Protein 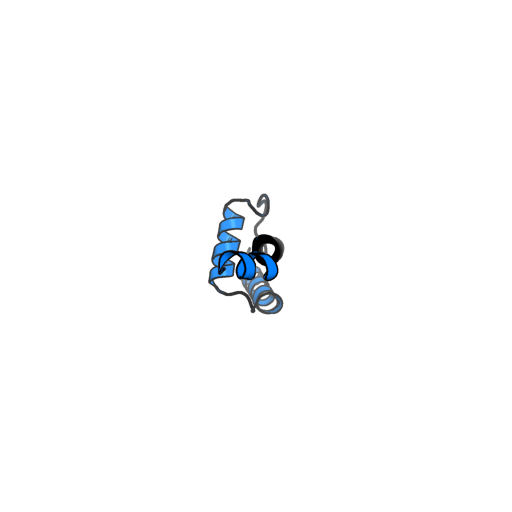AF-A0A5J4S1Z7-F1 (afdb_monomer_lite)

Organism: NCBI:txid433724

Secondary structure (DSSP, 8-state):
--HHHHHHHHHHHHHHHTTS-HHHHHHHHHHHHTTTT---S--SHHHHHHHHHHHHHHHHHHHHHHHHHHHHHHHHHHHHSPPHHHHHHTT-

pLDDT: mean 90.38, std 9.85, range [54.62, 97.88]

Foldseek 3Di:
DDPVQVVVLVVVCCVPPVVDDPVLLVVLVVCVVVQVQHDDPDDGSVSSVSSSVVSVVVVVVVVVVVVVVVVVVVVVVVVVPPDPVVVVVVVD

Radius of gyration: 23.33 Å; chains: 1; bounding box: 48×21×69 Å

Sequence (92 aa):
MDANQTADTAELIIDHYGYLKIDDFKLCFNKAKMGMYGTVYRMDGQVILSWLKQYINDRINAAEEISYNEHMTRKMDERRLPDYRELIKKRQ

InterPro domains:
  IPR046573 Protein of unknown function DUF6633 [PF20338] (5-75)

Structure (mmCIF, N/CA/C/O backbone):
data_AF-A0A5J4S1Z7-F1
#
_entry.id   AF-A0A5J4S1Z7-F1
#
loop_
_atom_site.group_PDB
_atom_site.id
_atom_site.type_symbol
_atom_site.label_atom_id
_atom_site.label_alt_id
_atom_site.label_comp_id
_atom_site.label_asym_id
_atom_site.label_entity_id
_atom_site.label_seq_id
_atom_site.pdbx_PDB_ins_code
_atom_site.Cartn_x
_atom_site.Cartn_y
_atom_site.Cartn_z
_atom_site.occupancy
_atom_site.B_iso_or_equiv
_atom_site.auth_seq_id
_atom_site.auth_comp_id
_atom_site.auth_asym_id
_atom_site.auth_atom_id
_atom_site.pdbx_PDB_model_num
ATOM 1 N N . MET A 1 1 ? -8.581 1.055 19.465 1.00 78.44 1 MET A N 1
ATOM 2 C CA . MET A 1 1 ? -9.506 0.324 18.590 1.00 78.44 1 MET A CA 1
ATOM 3 C C . MET A 1 1 ? -10.105 -0.802 19.406 1.00 78.44 1 MET A C 1
ATOM 5 O O . MET A 1 1 ? -9.336 -1.538 20.017 1.00 78.44 1 MET A O 1
ATOM 9 N N . ASP A 1 2 ? -11.428 -0.865 19.515 1.00 88.75 2 ASP A N 1
ATOM 10 C CA . ASP A 1 2 ? -12.119 -1.975 20.184 1.00 88.75 2 ASP A CA 1
ATOM 11 C C . ASP A 1 2 ? -12.445 -3.115 19.198 1.00 88.75 2 ASP A C 1
ATOM 13 O O . ASP A 1 2 ? -12.135 -3.033 18.004 1.00 88.75 2 ASP A O 1
ATOM 17 N N . ALA A 1 3 ? -13.021 -4.209 19.702 1.00 90.31 3 ALA A N 1
ATOM 18 C CA . ALA A 1 3 ? -13.313 -5.394 18.898 1.00 90.31 3 ALA A CA 1
ATOM 19 C C . ALA A 1 3 ? -14.326 -5.121 17.772 1.00 90.31 3 ALA A C 1
ATOM 21 O O . ALA A 1 3 ? -14.147 -5.644 16.674 1.00 90.31 3 ALA A O 1
ATOM 22 N N . ASN A 1 4 ? -15.328 -4.268 18.011 1.00 93.56 4 ASN A N 1
ATOM 23 C CA . ASN A 1 4 ? -16.346 -3.942 17.010 1.00 93.56 4 ASN A CA 1
ATOM 24 C C . ASN A 1 4 ? -15.726 -3.106 15.894 1.00 93.56 4 ASN A C 1
ATOM 26 O O . ASN A 1 4 ? -15.805 -3.478 14.732 1.00 93.56 4 ASN A O 1
ATOM 30 N N . GLN A 1 5 ? -14.972 -2.063 16.254 1.00 90.06 5 GLN A N 1
ATOM 31 C CA . GLN A 1 5 ? -14.251 -1.252 15.272 1.00 90.06 5 GLN A CA 1
ATOM 32 C C . GLN A 1 5 ? -13.301 -2.096 14.420 1.00 90.06 5 GLN A C 1
ATOM 34 O O . GLN A 1 5 ? -13.118 -1.825 13.232 1.00 90.06 5 GLN A O 1
ATOM 39 N N . THR A 1 6 ? -12.665 -3.099 15.034 1.00 93.50 6 THR A N 1
ATOM 40 C CA . THR A 1 6 ? -11.755 -4.021 14.341 1.00 93.50 6 THR A CA 1
ATOM 41 C C . THR A 1 6 ? -12.506 -4.872 13.326 1.00 93.50 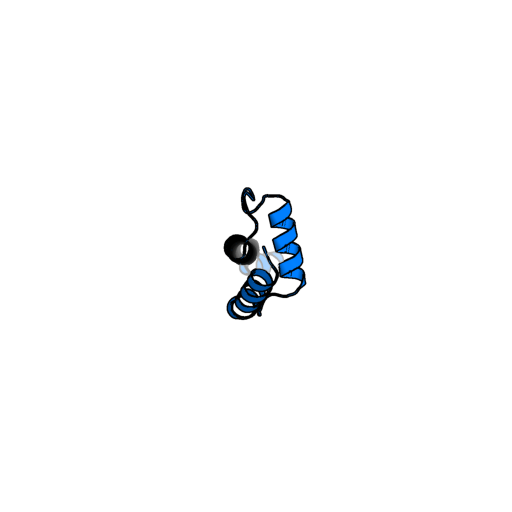6 THR A C 1
ATOM 43 O O . THR A 1 6 ? -12.045 -4.982 12.191 1.00 93.50 6 THR A O 1
ATOM 46 N N . ALA A 1 7 ? -13.656 -5.429 13.709 1.00 96.06 7 ALA A N 1
ATOM 47 C CA . ALA A 1 7 ? -14.506 -6.205 12.814 1.00 96.06 7 ALA A CA 1
ATOM 48 C C . ALA A 1 7 ? -15.026 -5.350 11.647 1.00 96.06 7 ALA A C 1
ATOM 50 O O . ALA A 1 7 ? -14.810 -5.720 10.496 1.00 96.06 7 ALA A O 1
ATOM 51 N N . ASP A 1 8 ? -15.575 -4.167 11.936 1.00 95.69 8 ASP A N 1
ATOM 52 C CA . ASP A 1 8 ? -16.090 -3.233 10.925 1.00 95.69 8 ASP A CA 1
ATOM 53 C C . ASP A 1 8 ? -14.994 -2.833 9.925 1.00 95.69 8 ASP A C 1
ATOM 55 O O . ASP A 1 8 ? -15.192 -2.786 8.712 1.00 95.69 8 ASP A O 1
ATOM 59 N N . THR A 1 9 ? -13.783 -2.575 10.426 1.00 96.50 9 THR A N 1
ATOM 60 C CA . THR A 1 9 ? -12.643 -2.235 9.565 1.00 96.50 9 THR A CA 1
ATOM 61 C C . THR A 1 9 ? -12.209 -3.425 8.715 1.00 96.50 9 THR A C 1
ATOM 63 O O . THR A 1 9 ? -11.842 -3.238 7.558 1.00 96.50 9 THR A O 1
ATOM 66 N N . ALA A 1 10 ? -12.222 -4.641 9.263 1.00 96.06 10 ALA A N 1
ATOM 67 C CA . ALA A 1 10 ? -11.882 -5.838 8.503 1.00 96.06 10 ALA A CA 1
ATOM 68 C C . ALA A 1 10 ? -12.886 -6.088 7.368 1.00 96.06 10 ALA A C 1
ATOM 70 O O . ALA A 1 10 ? -12.462 -6.410 6.260 1.00 96.06 10 ALA A O 1
ATOM 71 N N . GLU A 1 11 ? -14.179 -5.875 7.615 1.00 97.50 11 GLU A N 1
ATOM 72 C CA . GLU A 1 11 ? -15.229 -5.972 6.595 1.00 97.50 11 GLU A CA 1
ATOM 73 C C . GLU A 1 11 ? -15.001 -4.954 5.468 1.00 97.50 11 GLU A C 1
ATOM 75 O O . GLU A 1 11 ? -14.903 -5.335 4.303 1.00 97.50 11 GLU A O 1
ATOM 80 N N . LEU A 1 12 ? -14.720 -3.690 5.809 1.00 97.62 12 LEU A N 1
ATOM 81 C CA . LEU A 1 12 ? -14.353 -2.664 4.822 1.00 97.62 12 LEU A CA 1
ATOM 82 C C . LEU A 1 12 ? -13.095 -3.025 4.014 1.00 97.62 12 LEU A C 1
ATOM 84 O O . LEU A 1 12 ? -12.999 -2.711 2.826 1.00 97.62 12 LEU A O 1
ATOM 88 N N . ILE A 1 13 ? -12.103 -3.662 4.644 1.00 97.50 13 ILE A N 1
ATOM 89 C CA . ILE A 1 13 ? -10.894 -4.118 3.946 1.00 97.50 13 ILE A CA 1
ATOM 90 C C . ILE A 1 13 ? -11.232 -5.226 2.951 1.00 97.50 13 ILE A C 1
ATOM 92 O O . ILE A 1 13 ? -10.704 -5.214 1.841 1.00 97.50 13 ILE A O 1
ATOM 96 N N . ILE A 1 14 ? -12.096 -6.166 3.322 1.00 97.06 14 ILE A N 1
ATOM 97 C CA . ILE A 1 14 ? -12.530 -7.239 2.425 1.00 97.06 14 ILE A CA 1
ATOM 98 C C . ILE A 1 14 ? -13.279 -6.641 1.226 1.00 97.06 14 ILE A C 1
ATOM 100 O O . ILE A 1 14 ? -12.943 -6.969 0.087 1.00 97.06 14 ILE A O 1
ATOM 104 N N . ASP A 1 15 ? -14.194 -5.703 1.468 1.00 97.31 15 ASP A N 1
ATOM 105 C CA . ASP A 1 15 ? -15.012 -5.076 0.425 1.00 97.31 15 ASP A CA 1
ATOM 106 C C . ASP A 1 15 ? -14.186 -4.265 -0.582 1.00 97.31 15 ASP A C 1
ATOM 108 O O . ASP A 1 15 ? -14.382 -4.365 -1.795 1.00 97.31 15 ASP A O 1
ATOM 112 N N . HIS A 1 16 ? -13.239 -3.457 -0.099 1.00 96.31 16 HIS A N 1
ATOM 113 C CA . HIS A 1 16 ? -12.493 -2.525 -0.951 1.00 96.31 16 HIS A CA 1
ATOM 114 C C . HIS A 1 16 ? -11.128 -3.042 -1.408 1.00 96.31 16 HIS A C 1
ATOM 116 O O . HIS A 1 16 ? -10.594 -2.568 -2.413 1.00 96.31 16 HIS A O 1
ATOM 122 N N . TYR A 1 17 ? -10.546 -3.990 -0.676 1.00 97.25 17 TYR A N 1
ATOM 123 C CA . TYR A 1 17 ? -9.170 -4.445 -0.858 1.00 97.25 17 TYR A CA 1
ATOM 124 C C . TYR A 1 17 ? -9.031 -5.974 -0.843 1.00 97.25 17 TYR A C 1
ATOM 126 O O . TYR A 1 17 ? -7.911 -6.476 -0.775 1.00 97.25 17 TYR A O 1
ATOM 134 N N . GLY A 1 18 ? -10.125 -6.734 -0.976 1.00 96.25 18 GLY A N 1
ATOM 135 C CA . GLY A 1 18 ? -10.108 -8.205 -0.996 1.00 96.25 18 GLY A CA 1
ATOM 136 C C . GLY A 1 18 ? -9.298 -8.838 -2.138 1.00 96.25 18 GLY A C 1
ATOM 137 O O . GLY A 1 18 ? -8.992 -10.026 -2.095 1.00 96.25 18 GLY A O 1
ATOM 138 N N . TYR A 1 19 ? -8.903 -8.054 -3.146 1.00 96.62 19 TYR A N 1
ATOM 139 C CA . TYR A 1 19 ? -7.985 -8.483 -4.207 1.00 96.62 19 TYR A CA 1
ATOM 140 C C . TYR A 1 19 ? -6.504 -8.480 -3.783 1.00 96.62 19 TYR A C 1
ATOM 142 O O . TYR A 1 19 ? -5.658 -9.007 -4.511 1.00 96.62 19 TYR A O 1
ATOM 150 N N . LEU A 1 20 ? -6.165 -7.864 -2.645 1.00 97.44 20 LEU A N 1
ATOM 151 C CA . LEU A 1 20 ? -4.813 -7.878 -2.094 1.00 97.44 20 LEU A CA 1
ATOM 152 C C . LEU A 1 20 ? -4.506 -9.239 -1.463 1.00 97.44 20 LEU A C 1
ATOM 154 O O . LEU A 1 20 ? -5.341 -9.862 -0.808 1.00 97.44 20 LEU A O 1
ATOM 158 N N . LYS A 1 21 ? -3.268 -9.696 -1.634 1.00 96.56 21 LYS A N 1
ATOM 159 C CA . LYS A 1 21 ? -2.769 -10.924 -1.011 1.00 96.56 21 LYS A CA 1
ATOM 160 C C . LYS A 1 21 ? -2.333 -10.654 0.426 1.00 96.56 21 LYS A C 1
ATOM 162 O O . LYS A 1 21 ? -1.989 -9.535 0.790 1.00 96.56 21 LYS A O 1
ATOM 167 N N . ILE A 1 22 ? -2.237 -11.707 1.237 1.00 96.12 22 ILE A N 1
ATOM 168 C CA . ILE A 1 22 ? -1.757 -11.614 2.630 1.00 96.12 22 ILE A CA 1
ATOM 169 C C . ILE A 1 22 ? -0.377 -10.934 2.719 1.00 96.12 22 ILE A C 1
ATOM 171 O O . ILE A 1 22 ? -0.138 -10.118 3.612 1.00 96.12 22 ILE A O 1
ATOM 175 N N . ASP A 1 23 ? 0.514 -11.213 1.766 1.00 97.62 23 ASP A N 1
ATOM 176 C CA . ASP A 1 23 ? 1.841 -10.591 1.709 1.00 97.62 23 ASP A CA 1
ATOM 177 C C . ASP A 1 23 ? 1.786 -9.072 1.482 1.00 97.62 23 ASP A C 1
ATOM 179 O O . ASP A 1 23 ? 2.627 -8.344 2.015 1.00 97.62 23 ASP A O 1
ATOM 183 N N . ASP A 1 24 ? 0.772 -8.581 0.761 1.00 97.56 24 ASP A N 1
ATOM 184 C CA . ASP A 1 24 ? 0.562 -7.151 0.531 1.00 97.56 24 ASP A CA 1
ATOM 185 C C . ASP A 1 24 ? 0.265 -6.437 1.856 1.00 97.56 24 ASP A C 1
ATOM 187 O O . ASP A 1 24 ? 0.890 -5.425 2.178 1.00 97.56 24 ASP A O 1
ATOM 191 N N . PHE A 1 25 ? -0.623 -7.010 2.677 1.00 97.00 25 PHE A N 1
ATOM 192 C CA . PHE A 1 25 ? -0.939 -6.483 4.006 1.00 97.00 25 PHE A CA 1
ATOM 193 C C . PHE A 1 25 ? 0.289 -6.487 4.918 1.00 97.00 25 PHE A C 1
ATOM 195 O O . PHE A 1 25 ? 0.584 -5.486 5.575 1.00 97.00 25 PHE A O 1
ATOM 202 N N . LYS A 1 26 ? 1.062 -7.582 4.921 1.00 97.38 26 LYS A N 1
ATOM 203 C CA . LYS A 1 26 ? 2.307 -7.678 5.697 1.00 97.38 26 LYS A CA 1
ATOM 204 C C . LYS A 1 26 ? 3.296 -6.579 5.307 1.00 97.38 26 LYS A C 1
ATOM 206 O O . LYS A 1 26 ? 3.877 -5.938 6.186 1.00 97.38 26 LYS A O 1
ATOM 211 N N . LEU A 1 27 ? 3.487 -6.348 4.009 1.00 97.50 27 LEU A N 1
ATOM 212 C CA . LEU A 1 27 ? 4.393 -5.317 3.512 1.00 97.50 27 LEU A CA 1
ATOM 213 C C . LEU A 1 27 ? 3.881 -3.907 3.830 1.00 97.50 27 LEU A C 1
ATOM 215 O O . LEU A 1 27 ? 4.637 -3.102 4.374 1.00 97.50 27 LEU A O 1
ATOM 219 N N . CYS A 1 28 ? 2.606 -3.628 3.552 1.00 97.19 28 CYS A N 1
ATOM 220 C CA . CYS A 1 28 ? 1.959 -2.351 3.849 1.00 97.19 28 CYS A CA 1
ATOM 221 C C . CYS A 1 28 ? 2.114 -1.980 5.330 1.00 97.19 28 CYS A C 1
ATOM 223 O O . CYS A 1 28 ? 2.607 -0.900 5.656 1.00 97.19 28 CYS A O 1
ATOM 225 N N . PHE A 1 29 ? 1.782 -2.893 6.246 1.00 95.62 29 PHE A N 1
ATOM 226 C CA . PHE A 1 29 ? 1.896 -2.626 7.679 1.00 95.62 29 PHE A CA 1
ATOM 227 C C . PHE A 1 29 ? 3.345 -2.527 8.162 1.00 95.62 29 PHE A C 1
ATOM 229 O O . PHE A 1 29 ? 3.625 -1.778 9.096 1.00 95.62 29 PHE A O 1
ATOM 236 N N . ASN A 1 30 ? 4.295 -3.225 7.535 1.00 96.38 30 ASN A N 1
ATOM 237 C CA . ASN A 1 30 ? 5.715 -3.026 7.831 1.00 96.38 30 ASN A CA 1
ATOM 238 C C . ASN A 1 30 ? 6.193 -1.626 7.426 1.00 96.38 30 ASN A C 1
ATOM 240 O O . ASN A 1 30 ? 6.830 -0.961 8.240 1.00 96.38 30 ASN A O 1
ATOM 244 N N . LYS A 1 31 ? 5.824 -1.150 6.231 1.00 95.06 31 LYS A N 1
ATOM 245 C CA . LYS A 1 31 ? 6.114 0.221 5.784 1.00 95.06 31 LYS A CA 1
ATOM 246 C C . LYS A 1 31 ? 5.463 1.269 6.693 1.00 95.06 31 LYS A C 1
ATOM 248 O O . LYS A 1 31 ? 6.118 2.228 7.097 1.00 95.06 31 LYS A O 1
ATOM 253 N N . ALA A 1 32 ? 4.207 1.051 7.082 1.00 94.00 32 ALA A N 1
ATOM 254 C CA . ALA A 1 32 ? 3.494 1.926 8.008 1.00 94.00 32 ALA A CA 1
ATOM 255 C C . ALA A 1 32 ? 4.205 2.039 9.367 1.00 94.00 32 ALA A C 1
ATOM 257 O O . ALA A 1 32 ? 4.437 3.143 9.851 1.00 94.00 32 ALA A O 1
ATOM 258 N N . LYS A 1 33 ? 4.629 0.909 9.955 1.00 91.12 33 LYS A N 1
ATOM 259 C CA . LYS A 1 33 ? 5.395 0.883 11.218 1.00 91.12 33 LYS A CA 1
ATOM 260 C C . LYS A 1 33 ? 6.750 1.589 11.120 1.00 91.12 33 LYS A C 1
ATOM 262 O O . LYS A 1 33 ? 7.248 2.066 12.132 1.00 91.12 33 LYS A O 1
ATOM 267 N N . MET A 1 34 ? 7.338 1.657 9.926 1.00 93.56 34 MET A N 1
ATOM 268 C CA . MET A 1 34 ? 8.562 2.421 9.656 1.00 93.56 34 MET A CA 1
ATOM 269 C C . MET A 1 34 ? 8.299 3.924 9.448 1.00 93.56 34 MET A C 1
ATOM 271 O O . MET A 1 34 ? 9.239 4.674 9.210 1.00 93.56 34 MET A O 1
ATOM 275 N N . GLY A 1 35 ? 7.041 4.375 9.522 1.00 92.25 35 GLY A N 1
ATOM 276 C CA . GLY A 1 35 ? 6.659 5.779 9.352 1.00 92.25 35 GLY A CA 1
ATOM 277 C C . GLY A 1 35 ? 6.551 6.234 7.895 1.00 92.25 35 GLY A C 1
ATOM 278 O O . GLY A 1 35 ? 6.382 7.425 7.644 1.00 92.25 35 GLY A O 1
ATOM 279 N N . MET A 1 36 ? 6.610 5.313 6.924 1.00 93.94 36 MET A N 1
ATOM 280 C CA . MET A 1 36 ? 6.591 5.664 5.495 1.00 93.94 36 MET A CA 1
ATOM 281 C C . MET A 1 36 ? 5.270 6.293 5.037 1.00 93.94 36 MET A C 1
ATOM 283 O O . MET A 1 36 ? 5.246 6.994 4.033 1.00 93.94 36 MET A O 1
ATOM 287 N N . TYR A 1 37 ? 4.186 6.061 5.780 1.00 93.88 37 TYR A N 1
ATOM 288 C CA . TYR A 1 37 ? 2.852 6.597 5.490 1.00 93.88 37 TYR A CA 1
ATOM 289 C C . TYR A 1 37 ? 2.425 7.691 6.477 1.00 93.88 37 TYR A C 1
ATOM 291 O O . TYR A 1 37 ? 1.232 7.930 6.677 1.00 93.88 37 TYR A O 1
ATOM 299 N N . GLY A 1 38 ? 3.409 8.353 7.095 1.00 87.06 38 GLY A N 1
ATOM 300 C CA . GLY A 1 38 ? 3.220 9.443 8.045 1.00 87.06 38 GLY A CA 1
ATOM 301 C C . GLY A 1 38 ? 3.245 9.008 9.511 1.00 87.06 38 GLY A C 1
ATOM 302 O O . GLY A 1 38 ? 3.359 7.829 9.851 1.00 87.06 38 GLY A O 1
ATOM 303 N N . THR A 1 39 ? 3.157 9.998 10.397 1.00 82.38 39 THR A N 1
ATOM 304 C CA . THR A 1 39 ? 3.219 9.805 11.848 1.00 82.38 39 THR A CA 1
ATOM 305 C C . THR A 1 39 ? 1.895 9.271 12.388 1.00 82.38 39 THR A C 1
ATOM 307 O O . THR A 1 39 ? 0.828 9.830 12.129 1.00 82.38 39 THR A O 1
ATOM 310 N N . VAL A 1 40 ? 1.956 8.202 13.183 1.00 81.31 40 VAL A N 1
ATOM 311 C CA . VAL A 1 40 ? 0.766 7.565 13.759 1.00 81.31 40 VAL A CA 1
ATOM 312 C C . VAL A 1 40 ? 0.437 8.202 15.104 1.00 81.31 40 VAL A C 1
ATOM 314 O O . VAL A 1 40 ? 1.027 7.854 16.122 1.00 81.31 40 VAL A O 1
ATOM 317 N N . TYR A 1 41 ? -0.515 9.133 15.117 1.00 80.12 41 TYR A N 1
ATOM 318 C CA . TYR A 1 41 ? -1.018 9.735 16.361 1.00 80.12 41 TYR A CA 1
ATOM 319 C C . TYR A 1 41 ? -2.175 8.933 16.985 1.00 80.12 41 TYR A C 1
ATOM 321 O O . TYR A 1 41 ? -2.384 8.976 18.195 1.00 80.12 41 TYR A O 1
ATOM 329 N N . ARG A 1 42 ? -2.920 8.177 16.166 1.00 83.62 42 ARG A N 1
ATOM 330 C CA . ARG A 1 42 ? -4.008 7.270 16.565 1.00 83.62 42 ARG A CA 1
ATOM 331 C C . ARG A 1 42 ? -4.065 6.098 15.584 1.00 83.62 42 ARG A C 1
ATOM 333 O O . ARG A 1 42 ? -3.773 6.273 14.407 1.00 83.62 42 ARG A O 1
ATOM 340 N N . MET A 1 43 ? -4.444 4.917 16.072 1.00 86.56 43 MET A N 1
ATOM 341 C CA . MET A 1 43 ? -4.689 3.736 15.242 1.00 86.56 43 MET A CA 1
ATOM 342 C C . MET A 1 43 ? -6.191 3.423 15.228 1.00 86.56 43 MET A C 1
ATOM 344 O O . MET A 1 43 ? -6.746 2.969 16.233 1.00 86.56 43 MET A O 1
ATOM 348 N N . ASP A 1 44 ? -6.831 3.712 14.098 1.00 91.19 44 ASP A N 1
ATOM 349 C CA . ASP A 1 44 ? -8.232 3.415 13.792 1.00 91.19 44 ASP A CA 1
ATOM 350 C C . ASP A 1 44 ? -8.381 2.971 12.325 1.00 91.19 44 ASP A C 1
ATOM 352 O O . ASP A 1 44 ? -7.407 2.940 11.563 1.00 91.19 44 ASP A O 1
ATOM 356 N N . GLY A 1 45 ? -9.603 2.598 11.934 1.00 92.31 45 GLY A N 1
ATOM 357 C CA . GLY A 1 45 ? -9.876 2.093 10.591 1.00 92.31 45 GLY A CA 1
ATOM 358 C C . GLY A 1 45 ? -9.530 3.089 9.485 1.00 92.31 45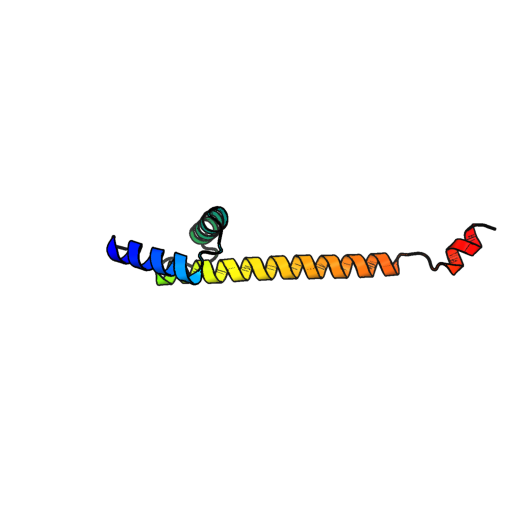 GLY A C 1
ATOM 359 O O . GLY A 1 45 ? -8.979 2.694 8.462 1.00 92.31 45 GLY A O 1
ATOM 360 N N . GLN A 1 46 ? -9.746 4.390 9.699 1.00 92.94 46 GLN A N 1
ATOM 361 C CA . GLN A 1 46 ? -9.434 5.412 8.698 1.00 92.94 46 GLN A CA 1
ATOM 362 C C . GLN A 1 46 ? -7.929 5.473 8.408 1.00 92.94 46 GLN A C 1
ATOM 364 O O . GLN A 1 46 ? -7.522 5.584 7.247 1.00 92.94 46 GLN A O 1
ATOM 369 N N . VAL A 1 47 ? -7.096 5.365 9.445 1.00 94.25 47 VAL A N 1
ATOM 370 C CA . VAL A 1 47 ? -5.635 5.330 9.296 1.00 94.25 47 VAL A CA 1
ATOM 371 C C . VAL A 1 47 ? -5.188 4.089 8.518 1.00 94.25 47 VAL A C 1
ATOM 373 O O . VAL A 1 47 ? -4.400 4.210 7.579 1.00 94.25 47 VAL A O 1
ATOM 376 N N . ILE A 1 48 ? -5.741 2.915 8.836 1.00 95.06 48 ILE A N 1
ATOM 377 C CA . ILE A 1 48 ? -5.431 1.660 8.132 1.00 95.06 48 ILE A CA 1
ATOM 378 C C . ILE A 1 48 ? -5.821 1.744 6.648 1.00 95.06 48 ILE A C 1
ATOM 380 O O . ILE A 1 48 ? -5.016 1.409 5.777 1.00 95.06 48 ILE A O 1
ATOM 384 N N . LEU A 1 49 ? -7.022 2.240 6.344 1.00 95.88 49 LEU A N 1
ATOM 385 C CA . LEU A 1 49 ? -7.503 2.393 4.967 1.00 95.88 49 LEU A CA 1
ATOM 386 C C . LEU A 1 49 ? -6.657 3.406 4.176 1.00 95.88 49 LEU A C 1
ATOM 388 O O . LEU A 1 49 ? -6.403 3.204 2.988 1.00 95.88 49 LEU A O 1
ATOM 392 N N . SER A 1 50 ? -6.172 4.468 4.828 1.00 95.50 50 SER A N 1
ATOM 393 C CA . SER A 1 50 ? -5.244 5.432 4.222 1.00 95.50 50 SER A CA 1
ATOM 394 C C . SER A 1 50 ? -3.904 4.789 3.852 1.00 95.50 50 SER A C 1
ATOM 396 O O . SER A 1 50 ? -3.389 5.029 2.758 1.00 95.50 50 SER A O 1
ATOM 398 N N . TRP A 1 51 ? -3.354 3.931 4.716 1.00 96.88 51 TRP A N 1
ATOM 399 C CA . TRP A 1 51 ? -2.122 3.196 4.415 1.00 96.88 51 TRP A CA 1
ATOM 400 C C . TRP A 1 51 ? -2.289 2.248 3.236 1.00 96.88 51 TRP A C 1
ATOM 402 O O . TRP A 1 51 ? -1.439 2.241 2.352 1.00 96.88 51 TRP A O 1
ATOM 412 N N . LEU A 1 52 ? -3.395 1.500 3.178 1.00 97.56 52 LEU A N 1
ATOM 413 C CA . LEU A 1 52 ? -3.675 0.605 2.051 1.00 97.56 52 LEU A CA 1
ATOM 414 C C . LEU A 1 52 ? -3.778 1.379 0.734 1.00 97.56 52 LEU A C 1
ATOM 416 O O . LEU A 1 52 ? -3.186 0.977 -0.267 1.00 97.56 52 LEU A O 1
ATOM 420 N N . LYS A 1 53 ? -4.446 2.537 0.749 1.00 96.94 53 LYS A N 1
ATOM 421 C CA . LYS A 1 53 ? -4.520 3.426 -0.413 1.00 96.94 53 LYS A CA 1
ATOM 422 C C . LYS A 1 53 ? -3.135 3.899 -0.869 1.00 96.94 53 LYS A C 1
ATOM 424 O O . LYS A 1 53 ? -2.837 3.844 -2.059 1.00 96.94 53 LYS A O 1
ATOM 429 N N . GLN A 1 54 ? -2.284 4.344 0.057 1.00 97.25 54 GLN A N 1
ATOM 430 C CA . GLN A 1 54 ? -0.913 4.757 -0.268 1.00 97.25 54 GLN A CA 1
ATOM 431 C C . GLN A 1 54 ? -0.079 3.587 -0.799 1.00 97.25 54 GLN A C 1
ATOM 433 O O . GLN A 1 54 ? 0.605 3.724 -1.807 1.00 97.25 54 GLN A O 1
ATOM 438 N N . TYR A 1 55 ? -0.203 2.413 -0.187 1.00 97.88 55 TYR A N 1
ATOM 439 C CA . TYR A 1 55 ? 0.471 1.200 -0.629 1.00 97.88 55 TYR A CA 1
ATOM 440 C C . TYR A 1 55 ? 0.104 0.797 -2.066 1.00 97.88 55 TYR A C 1
ATOM 442 O O . TYR A 1 55 ? 0.970 0.380 -2.836 1.00 97.88 55 TYR A O 1
ATOM 450 N N . ILE A 1 56 ? -1.162 0.944 -2.462 1.00 97.62 56 ILE A N 1
ATOM 451 C CA . ILE A 1 56 ? -1.593 0.682 -3.842 1.00 97.62 56 ILE A CA 1
ATOM 452 C C . ILE A 1 56 ? -0.989 1.694 -4.810 1.00 97.62 56 ILE A C 1
ATOM 454 O O . ILE A 1 56 ? -0.512 1.297 -5.871 1.00 97.62 56 ILE A O 1
ATOM 458 N N . ASN A 1 57 ? -0.944 2.971 -4.433 1.00 97.25 57 ASN A N 1
ATOM 459 C CA . ASN A 1 57 ? -0.282 3.986 -5.248 1.00 97.25 57 ASN A CA 1
ATOM 460 C C . ASN A 1 57 ? 1.209 3.665 -5.426 1.00 97.25 57 ASN A C 1
ATOM 462 O O . ASN A 1 57 ? 1.698 3.706 -6.551 1.00 97.25 57 ASN A O 1
ATOM 466 N N . ASP A 1 58 ? 1.913 3.254 -4.363 1.00 96.81 58 ASP A N 1
ATOM 467 C CA . ASP A 1 58 ? 3.311 2.807 -4.459 1.00 96.81 58 ASP A CA 1
ATOM 468 C C . ASP A 1 58 ? 3.467 1.662 -5.471 1.00 96.81 58 ASP A C 1
ATOM 470 O O . ASP A 1 58 ? 4.412 1.643 -6.258 1.00 96.81 58 ASP A O 1
ATOM 474 N N . ARG A 1 59 ? 2.545 0.690 -5.449 1.00 95.94 59 ARG A N 1
ATOM 475 C CA . ARG A 1 59 ? 2.566 -0.457 -6.368 1.00 95.94 59 ARG A CA 1
ATOM 476 C C . ARG A 1 59 ? 2.343 -0.048 -7.815 1.00 95.94 59 ARG A C 1
ATOM 478 O O . ARG A 1 59 ? 3.029 -0.568 -8.690 1.00 95.94 59 ARG A O 1
ATOM 485 N N . ILE A 1 60 ? 1.375 0.833 -8.057 1.00 97.06 60 ILE A N 1
ATOM 486 C CA . ILE A 1 60 ? 1.070 1.337 -9.399 1.00 97.06 60 ILE A CA 1
ATOM 487 C C . ILE A 1 60 ? 2.280 2.101 -9.930 1.00 97.06 60 ILE A C 1
ATOM 489 O O . ILE A 1 60 ? 2.767 1.772 -11.005 1.00 97.06 60 ILE A O 1
ATOM 493 N N . ASN A 1 61 ? 2.840 3.010 -9.132 1.00 97.38 61 ASN A N 1
ATOM 494 C CA . ASN A 1 61 ? 4.021 3.783 -9.507 1.00 97.38 61 ASN A CA 1
ATOM 495 C C . ASN A 1 61 ? 5.219 2.877 -9.830 1.00 97.38 61 ASN A C 1
ATOM 497 O O . ASN A 1 61 ? 5.904 3.093 -10.824 1.00 97.38 61 ASN A O 1
ATOM 501 N N . ALA A 1 62 ? 5.454 1.830 -9.031 1.00 96.25 62 ALA A N 1
ATOM 502 C CA . ALA A 1 62 ? 6.525 0.872 -9.300 1.00 96.25 62 ALA A CA 1
ATOM 503 C C . ALA A 1 62 ? 6.300 0.104 -10.614 1.00 96.25 62 ALA A C 1
ATOM 505 O O . ALA A 1 62 ? 7.239 -0.109 -11.378 1.00 96.25 62 ALA A O 1
ATOM 506 N N . ALA A 1 63 ? 5.060 -0.303 -10.901 1.00 96.50 63 ALA A N 1
ATOM 507 C CA . ALA A 1 63 ? 4.725 -0.966 -12.159 1.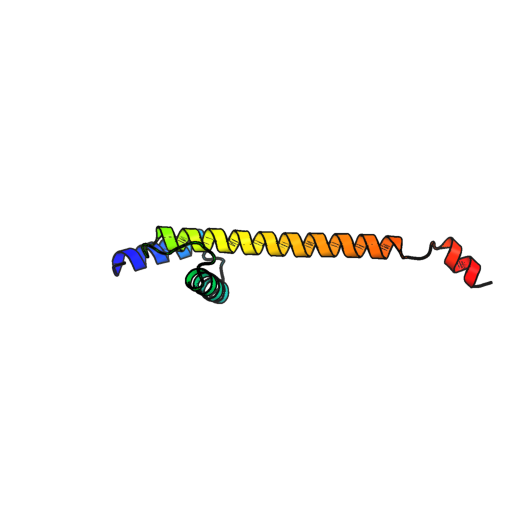00 96.50 63 ALA A CA 1
ATOM 508 C C . ALA A 1 63 ? 4.888 -0.026 -13.367 1.00 96.50 63 ALA A C 1
ATOM 510 O O . ALA A 1 63 ? 5.423 -0.438 -14.398 1.00 96.50 63 ALA A O 1
ATOM 511 N N . GLU A 1 64 ? 4.472 1.235 -13.232 1.00 97.56 64 GLU A N 1
ATOM 512 C CA . GLU A 1 64 ? 4.660 2.274 -14.247 1.00 97.56 64 GLU A CA 1
ATOM 513 C C . GLU A 1 64 ? 6.144 2.529 -14.522 1.00 97.56 64 GLU A C 1
ATOM 515 O O . GLU A 1 64 ? 6.557 2.544 -15.681 1.00 97.56 64 GLU A O 1
ATOM 520 N N . GLU A 1 65 ? 6.961 2.660 -13.475 1.00 97.75 65 GLU A N 1
ATOM 521 C CA . GLU A 1 65 ? 8.406 2.858 -13.592 1.00 97.75 65 GLU A CA 1
ATOM 522 C C . GLU A 1 65 ? 9.082 1.682 -14.309 1.00 97.75 65 GLU A C 1
ATOM 524 O O . GLU A 1 65 ? 9.875 1.894 -15.231 1.00 97.75 65 GLU A O 1
ATOM 529 N N . ILE A 1 66 ? 8.733 0.441 -13.951 1.00 97.50 66 ILE A N 1
ATOM 530 C CA . ILE A 1 66 ? 9.241 -0.762 -14.628 1.00 97.50 66 ILE A CA 1
ATOM 531 C C . ILE A 1 66 ? 8.852 -0.738 -16.108 1.00 97.50 66 ILE A C 1
ATOM 533 O O . ILE A 1 66 ? 9.719 -0.864 -16.974 1.00 97.50 66 ILE A O 1
ATOM 537 N N . SER A 1 67 ? 7.572 -0.512 -16.413 1.00 97.19 67 SER A N 1
ATOM 538 C CA . SER A 1 67 ? 7.082 -0.479 -17.794 1.00 97.19 67 SER A CA 1
ATOM 539 C C . SER A 1 67 ? 7.758 0.620 -18.618 1.00 97.19 67 SER A C 1
ATOM 541 O O . SER A 1 67 ? 8.093 0.409 -19.787 1.00 97.19 67 SER A O 1
ATOM 543 N N . TYR A 1 68 ? 7.962 1.798 -18.028 1.00 96.94 68 TYR A N 1
ATOM 544 C CA . TYR A 1 68 ? 8.639 2.914 -18.677 1.00 96.94 68 TYR A CA 1
ATOM 545 C C . TYR A 1 68 ? 10.109 2.583 -18.961 1.00 96.94 68 TYR A C 1
ATOM 547 O O . TYR A 1 68 ? 10.577 2.753 -20.091 1.00 96.94 68 TYR A O 1
ATOM 555 N N . ASN A 1 69 ? 10.823 2.050 -17.970 1.00 96.44 69 ASN A N 1
ATOM 556 C CA . ASN A 1 69 ? 12.232 1.684 -18.092 1.00 96.44 69 ASN A CA 1
ATOM 557 C C . ASN A 1 69 ? 12.453 0.559 -19.114 1.00 96.44 69 ASN A C 1
ATOM 559 O O . ASN A 1 69 ? 13.397 0.624 -19.909 1.00 96.44 69 ASN A O 1
ATOM 563 N N . GLU A 1 70 ? 11.564 -0.435 -19.164 1.00 96.19 70 GLU A N 1
ATOM 564 C CA . GLU A 1 70 ? 11.593 -1.479 -20.191 1.00 96.19 70 GLU A CA 1
ATOM 565 C C . GLU A 1 70 ? 11.402 -0.900 -21.596 1.00 96.19 70 GLU A C 1
ATOM 567 O O . GLU A 1 70 ? 12.172 -1.213 -22.507 1.00 96.19 70 GLU A O 1
ATOM 572 N N . HIS A 1 71 ? 10.412 -0.023 -21.784 1.00 94.31 71 HIS A N 1
ATOM 573 C CA . HIS A 1 71 ? 10.177 0.633 -23.070 1.00 94.31 71 HIS A CA 1
ATOM 574 C C . HIS A 1 71 ? 11.384 1.479 -23.509 1.00 94.31 71 HIS A C 1
ATOM 576 O O . HIS A 1 71 ? 11.798 1.424 -24.671 1.00 94.31 71 HIS A O 1
ATOM 582 N N . MET A 1 72 ? 11.991 2.229 -22.587 1.00 94.50 72 MET A N 1
ATOM 583 C CA . MET A 1 72 ? 13.175 3.036 -22.882 1.00 94.50 72 MET A CA 1
ATOM 584 C C . MET A 1 72 ? 14.392 2.179 -23.238 1.00 94.50 72 MET A C 1
ATOM 586 O O . MET A 1 72 ? 15.106 2.514 -24.185 1.00 94.50 72 MET A O 1
ATOM 590 N N . THR A 1 73 ? 14.591 1.059 -22.540 1.00 93.88 73 THR A N 1
ATOM 591 C CA . THR A 1 73 ? 15.646 0.081 -22.850 1.00 93.88 73 THR A CA 1
ATOM 592 C C . THR A 1 73 ? 15.469 -0.483 -24.259 1.00 93.88 73 THR A C 1
ATOM 594 O O . THR A 1 73 ? 16.394 -0.402 -25.065 1.00 93.88 73 THR A O 1
ATOM 597 N N . ARG A 1 74 ? 14.255 -0.923 -24.618 1.00 91.88 74 ARG A N 1
ATOM 598 C CA . ARG A 1 74 ? 13.951 -1.428 -25.972 1.00 91.88 74 ARG A CA 1
ATOM 599 C C . ARG A 1 74 ? 14.254 -0.389 -27.054 1.00 91.88 74 ARG A C 1
ATOM 601 O O . ARG A 1 74 ? 14.931 -0.699 -28.027 1.00 91.88 74 ARG A O 1
ATOM 608 N N . LYS A 1 75 ? 13.858 0.873 -26.847 1.00 91.38 75 LYS A N 1
ATOM 609 C CA . LYS A 1 75 ? 14.194 1.977 -27.767 1.00 91.38 75 LYS A CA 1
ATOM 610 C C . LYS A 1 75 ? 15.694 2.253 -27.879 1.00 91.38 75 LYS A C 1
ATOM 612 O O . LYS A 1 75 ? 16.162 2.758 -28.900 1.00 91.38 75 LYS A O 1
ATOM 617 N N . MET A 1 76 ? 16.466 2.045 -26.815 1.00 87.81 76 MET A N 1
ATOM 618 C CA . MET A 1 76 ? 17.925 2.172 -26.876 1.00 87.81 76 MET A CA 1
ATOM 619 C C . MET A 1 76 ? 18.547 1.033 -27.679 1.00 87.81 76 MET A C 1
ATOM 621 O O . MET A 1 76 ? 19.417 1.303 -28.505 1.00 87.81 76 MET A O 1
ATOM 625 N N . ASP A 1 77 ? 18.077 -0.195 -27.486 1.00 86.12 77 ASP A N 1
ATOM 626 C CA . ASP A 1 77 ? 18.581 -1.365 -28.205 1.00 86.12 77 ASP A CA 1
ATOM 627 C C . ASP A 1 77 ? 18.231 -1.320 -29.696 1.00 86.12 77 ASP A C 1
ATOM 629 O O . ASP A 1 77 ? 19.104 -1.551 -30.531 1.00 86.12 77 ASP A O 1
ATOM 633 N N . GLU A 1 78 ? 17.014 -0.899 -30.053 1.00 82.62 78 GLU A N 1
ATOM 634 C CA . GLU A 1 78 ? 16.619 -0.657 -31.449 1.00 82.62 78 GLU A CA 1
ATOM 635 C C . GLU A 1 78 ? 17.536 0.359 -32.144 1.00 82.62 78 GLU A C 1
ATOM 637 O O . GLU A 1 78 ? 17.929 0.158 -33.289 1.00 82.62 78 GLU A O 1
ATOM 642 N N . ARG A 1 79 ? 17.944 1.428 -31.443 1.00 76.81 79 ARG A N 1
ATOM 643 C CA . ARG A 1 79 ? 18.890 2.427 -31.978 1.00 76.81 79 ARG A CA 1
ATOM 644 C C . ARG A 1 79 ? 20.321 1.909 -32.113 1.00 76.81 79 ARG A C 1
ATOM 646 O O . ARG A 1 79 ? 21.095 2.484 -32.871 1.00 76.81 79 ARG A O 1
ATOM 653 N N . ARG A 1 80 ? 20.694 0.881 -31.348 1.00 72.06 80 ARG A N 1
ATOM 654 C CA . ARG A 1 80 ? 22.022 0.250 -31.394 1.00 72.06 80 ARG A CA 1
ATOM 655 C C . ARG A 1 80 ? 22.101 -0.876 -32.419 1.00 72.06 80 ARG A C 1
ATOM 657 O O . ARG A 1 80 ? 23.206 -1.343 -32.697 1.00 72.06 80 ARG A O 1
ATOM 664 N N . LEU A 1 81 ? 20.968 -1.323 -32.964 1.00 70.06 81 LEU A N 1
ATOM 665 C CA . LEU A 1 81 ? 20.949 -2.351 -33.991 1.00 70.06 81 LEU A CA 1
ATOM 666 C C . LEU A 1 81 ? 21.642 -1.802 -35.249 1.00 70.06 81 LEU A C 1
ATOM 668 O O . LEU A 1 81 ? 21.231 -0.752 -35.749 1.00 70.06 81 LEU A O 1
ATOM 672 N N . PRO A 1 82 ? 22.697 -2.466 -35.759 1.00 68.25 82 PRO A N 1
ATOM 673 C CA . PRO A 1 82 ? 23.354 -2.016 -36.975 1.00 68.25 82 PRO A CA 1
ATOM 674 C C . PRO A 1 82 ? 22.331 -1.968 -38.106 1.00 68.25 82 PRO A C 1
ATOM 676 O O . PRO A 1 82 ? 21.553 -2.916 -38.266 1.00 68.25 82 PRO A O 1
ATOM 679 N N . ASP A 1 83 ? 22.340 -0.889 -38.892 1.00 75.25 83 ASP A N 1
ATOM 680 C CA . ASP A 1 83 ? 21.495 -0.808 -40.081 1.00 75.25 83 ASP A CA 1
ATOM 681 C C . ASP A 1 83 ? 21.758 -2.059 -40.935 1.00 75.25 83 ASP A C 1
ATOM 683 O O . ASP A 1 83 ? 22.905 -2.453 -41.169 1.00 75.25 83 ASP A O 1
ATOM 687 N N . TYR A 1 84 ? 20.692 -2.719 -41.386 1.00 67.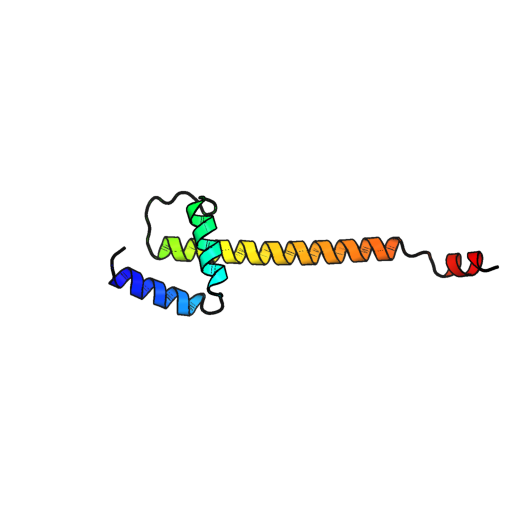50 84 TYR A N 1
ATOM 688 C CA . TYR A 1 84 ? 20.766 -3.948 -42.174 1.00 67.50 84 TYR A CA 1
ATOM 689 C C . TYR A 1 84 ? 21.680 -3.772 -43.401 1.00 67.50 84 TYR A C 1
ATOM 691 O O . TYR A 1 84 ? 22.376 -4.699 -43.820 1.00 67.5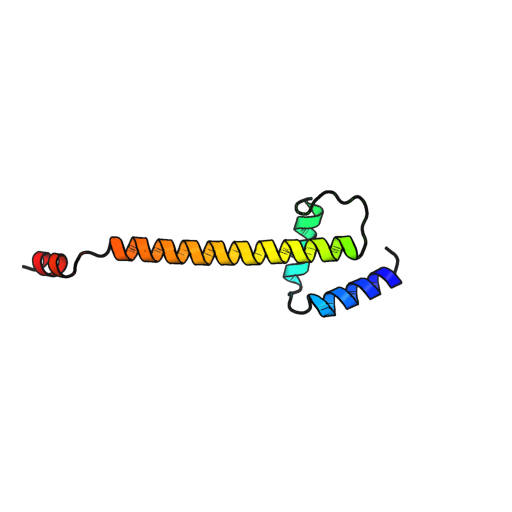0 84 TYR A O 1
ATOM 699 N N . ARG A 1 85 ? 21.760 -2.543 -43.929 1.00 63.88 85 ARG A N 1
ATOM 700 C CA . ARG A 1 85 ? 22.688 -2.148 -44.998 1.00 63.88 85 ARG A CA 1
ATOM 701 C C . ARG A 1 85 ? 24.165 -2.214 -44.593 1.00 63.88 85 ARG A C 1
ATOM 703 O O . ARG A 1 85 ? 24.997 -2.579 -45.423 1.00 63.88 85 ARG A O 1
ATOM 710 N N . GLU A 1 86 ? 24.508 -1.886 -43.351 1.00 74.94 86 GLU A N 1
ATOM 711 C CA . GLU A 1 86 ? 25.877 -1.999 -42.830 1.00 74.94 86 GLU A CA 1
ATOM 712 C C . GLU A 1 86 ? 26.278 -3.454 -42.567 1.00 74.94 86 GLU A C 1
ATOM 714 O O . GLU A 1 86 ? 27.417 -3.840 -42.840 1.00 74.94 86 GLU A O 1
ATOM 719 N N . LEU A 1 87 ? 25.339 -4.291 -42.114 1.00 73.94 87 LEU A N 1
ATOM 720 C CA . LEU A 1 87 ? 25.578 -5.725 -41.907 1.00 73.94 87 LEU A CA 1
ATOM 721 C C . LEU A 1 87 ? 25.901 -6.461 -43.213 1.00 73.94 87 LEU A C 1
ATOM 723 O O . LEU A 1 87 ? 26.760 -7.343 -43.223 1.00 73.94 87 LEU A O 1
ATOM 727 N N . ILE A 1 88 ? 25.247 -6.087 -44.317 1.00 73.88 88 ILE A N 1
ATOM 728 C CA . ILE A 1 88 ? 25.510 -6.670 -45.641 1.00 73.88 88 ILE A CA 1
ATOM 729 C C . ILE A 1 88 ? 26.902 -6.270 -46.148 1.00 73.88 88 ILE A C 1
ATOM 731 O O . ILE A 1 88 ? 27.614 -7.113 -46.689 1.00 73.88 88 ILE A O 1
ATOM 735 N N . LYS A 1 89 ? 27.327 -5.019 -45.925 1.00 72.62 89 LYS A N 1
ATOM 736 C CA . LYS A 1 89 ? 28.661 -4.541 -46.329 1.00 72.62 89 LYS A CA 1
ATOM 737 C C . LYS A 1 89 ? 29.804 -5.217 -45.571 1.00 72.62 89 LYS A C 1
ATOM 739 O O . LYS A 1 89 ? 30.868 -5.390 -46.141 1.00 72.62 89 LYS A O 1
ATOM 744 N N . LYS A 1 90 ? 29.597 -5.621 -44.314 1.00 71.12 90 LYS A N 1
ATOM 745 C CA . LYS A 1 90 ? 30.606 -6.335 -43.504 1.00 71.12 90 LYS A CA 1
ATOM 746 C C . LYS A 1 90 ? 30.843 -7.796 -43.916 1.00 71.12 90 LYS A C 1
ATOM 748 O O . LYS A 1 90 ? 31.743 -8.425 -43.368 1.00 71.12 90 LYS A O 1
ATOM 753 N N . ARG A 1 91 ? 30.009 -8.357 -44.799 1.00 66.06 91 ARG A N 1
ATOM 754 C CA . ARG A 1 91 ? 30.073 -9.761 -45.247 1.00 66.06 91 ARG A CA 1
ATOM 755 C C . ARG A 1 91 ? 30.727 -9.954 -46.624 1.00 66.06 91 ARG A C 1
ATOM 757 O O . ARG A 1 91 ? 30.829 -11.101 -47.052 1.00 66.06 91 ARG A O 1
ATOM 764 N N . GLN A 1 92 ? 31.129 -8.876 -47.297 1.00 54.62 92 GLN A N 1
ATOM 765 C CA . GLN A 1 92 ? 31.919 -8.893 -48.537 1.00 54.62 92 GLN A CA 1
ATOM 766 C C . GLN A 1 92 ? 33.377 -8.566 -48.225 1.00 54.62 92 GLN A C 1
ATOM 768 O O . GLN A 1 92 ? 34.246 -9.140 -48.912 1.00 54.62 92 GLN A O 1
#